Protein AF-A0A6N9DHF5-F1 (afdb_monomer_lite)

Foldseek 3Di:
DVVVVVVVVVCCVPPVVVVPDDDPDDDPDDDDDDDDDDFDDDCVVCVPSPDTCCVVCVVVSVVVVVVVVVVVVVVVVVVVVDDPVRNPDD

Secondary structure (DSSP, 8-state):
-HHHHHHHHHHHHH-GGG--S---PPPPP---PPPPPP----TTT-TT--S--TTTSHHHHHHHHHHHHHHHHHHHHHHTTS-TTTS---

Structure (mmCIF, N/CA/C/O backbone):
data_AF-A0A6N9DHF5-F1
#
_entry.id   AF-A0A6N9DHF5-F1
#
loop_
_atom_site.group_PDB
_atom_site.id
_atom_site.type_symbol
_atom_site.label_atom_id
_atom_site.label_alt_id
_atom_site.label_comp_id
_atom_site.label_asym_id
_atom_site.label_entity_id
_atom_site.label_seq_id
_atom_site.pdbx_PDB_ins_code
_atom_site.Cartn_x
_atom_site.Cartn_y
_atom_site.Cartn_z
_atom_site.occupancy
_atom_site.B_iso_or_equiv
_atom_site.auth_seq_id
_atom_site.auth_comp_id
_atom_site.auth_asym_id
_atom_site.auth_atom_id
_atom_site.pdbx_PDB_model_num
ATOM 1 N N . MET A 1 1 ? 1.495 11.494 -28.414 1.00 58.25 1 MET A N 1
ATOM 2 C CA . MET A 1 1 ? 2.426 11.118 -27.330 1.00 58.25 1 MET A CA 1
ATOM 3 C C . MET A 1 1 ? 1.855 9.923 -26.573 1.00 58.25 1 MET A C 1
ATOM 5 O O . MET A 1 1 ? 2.217 8.825 -26.949 1.00 58.25 1 MET A O 1
ATOM 9 N N . ALA A 1 2 ? 0.901 10.067 -25.637 1.00 64.81 2 ALA A N 1
ATOM 10 C CA . ALA A 1 2 ? 0.357 8.928 -24.867 1.00 64.81 2 ALA A CA 1
ATOM 11 C C . ALA A 1 2 ? -0.250 7.799 -25.733 1.00 64.81 2 ALA A C 1
ATOM 13 O O . ALA A 1 2 ? 0.098 6.636 -25.553 1.00 64.81 2 ALA A O 1
ATOM 14 N N . ASP A 1 3 ? -1.067 8.142 -26.732 1.00 73.62 3 ASP A N 1
ATOM 15 C CA . ASP A 1 3 ? -1.695 7.149 -27.622 1.00 73.62 3 ASP A CA 1
ATOM 16 C C . ASP A 1 3 ? -0.675 6.360 -28.462 1.00 73.62 3 ASP A C 1
ATOM 18 O O . ASP A 1 3 ? -0.899 5.204 -28.807 1.00 73.62 3 ASP A O 1
ATOM 22 N N . GLU A 1 4 ? 0.472 6.969 -28.767 1.00 78.44 4 GLU A N 1
ATOM 23 C CA . GLU A 1 4 ? 1.539 6.349 -29.555 1.00 78.44 4 GLU A CA 1
ATOM 24 C C . GLU A 1 4 ? 2.304 5.301 -28.732 1.00 78.44 4 GLU A C 1
ATOM 26 O O . GLU A 1 4 ? 2.591 4.220 -29.242 1.00 78.44 4 GLU A O 1
ATOM 31 N N . TYR A 1 5 ? 2.543 5.570 -27.439 1.00 78.38 5 TYR A N 1
ATOM 32 C CA . TYR A 1 5 ? 3.104 4.589 -26.500 1.00 78.38 5 TYR A CA 1
ATOM 33 C C . TYR A 1 5 ? 2.171 3.397 -26.304 1.00 78.38 5 TYR A C 1
ATOM 35 O O . TYR A 1 5 ? 2.631 2.262 -26.348 1.00 78.38 5 TYR A O 1
ATOM 43 N N . VAL A 1 6 ? 0.867 3.637 -26.127 1.00 83.00 6 VAL A N 1
ATOM 44 C CA . VAL A 1 6 ? -0.115 2.558 -25.930 1.00 83.00 6 VAL A CA 1
ATOM 45 C C . VAL A 1 6 ? -0.180 1.649 -27.156 1.00 83.00 6 VAL A C 1
ATOM 47 O O . VAL A 1 6 ? -0.133 0.427 -27.027 1.00 83.00 6 VAL A O 1
ATOM 50 N N . LEU A 1 7 ? -0.245 2.225 -28.360 1.00 86.50 7 LEU A N 1
ATOM 51 C CA . LEU A 1 7 ? -0.238 1.444 -29.599 1.00 86.50 7 LEU A CA 1
ATOM 52 C C . LEU A 1 7 ? 1.053 0.639 -29.763 1.00 86.50 7 LEU A C 1
ATOM 54 O O . LEU A 1 7 ? 1.014 -0.496 -30.240 1.00 86.50 7 LEU A O 1
ATOM 58 N N . MET A 1 8 ? 2.187 1.210 -29.363 1.00 83.38 8 MET A N 1
ATOM 59 C CA . MET A 1 8 ? 3.474 0.541 -29.483 1.00 83.38 8 MET A CA 1
ATOM 60 C C . MET A 1 8 ? 3.670 -0.559 -28.435 1.00 83.38 8 MET A C 1
ATOM 62 O O . MET A 1 8 ? 4.201 -1.612 -28.773 1.00 83.38 8 MET A O 1
ATOM 66 N N . ASP A 1 9 ? 3.168 -0.380 -27.210 1.00 84.06 9 ASP A N 1
ATOM 67 C CA . ASP A 1 9 ? 3.124 -1.428 -26.179 1.00 84.06 9 ASP A CA 1
ATOM 68 C C . ASP A 1 9 ? 2.291 -2.634 -26.644 1.00 84.06 9 ASP A C 1
ATOM 70 O O . ASP A 1 9 ? 2.730 -3.784 -26.563 1.00 84.06 9 ASP A O 1
ATOM 74 N N . ILE A 1 10 ? 1.128 -2.370 -27.250 1.00 90.88 10 ILE A N 1
ATOM 75 C CA . ILE A 1 10 ? 0.298 -3.406 -27.880 1.00 90.88 10 ILE A CA 1
ATOM 76 C C . ILE A 1 10 ? 1.092 -4.136 -28.976 1.00 90.88 10 ILE A C 1
ATOM 78 O O . ILE A 1 10 ? 1.082 -5.368 -29.017 1.00 90.88 10 ILE A O 1
ATOM 82 N N . LEU A 1 11 ? 1.802 -3.406 -29.843 1.00 91.00 11 LEU A N 1
ATOM 83 C CA . LEU A 1 11 ? 2.581 -4.003 -30.930 1.00 91.00 11 LEU A CA 1
ATOM 84 C C . LEU A 1 11 ? 3.739 -4.866 -30.404 1.00 91.00 11 LEU A C 1
ATOM 86 O O . LEU A 1 11 ? 3.903 -5.994 -30.859 1.00 91.00 11 LEU A O 1
ATOM 90 N N . TYR A 1 12 ? 4.486 -4.390 -29.405 1.00 87.44 12 TYR A N 1
ATOM 91 C CA . TYR A 1 12 ? 5.537 -5.169 -28.740 1.00 87.44 12 TYR A CA 1
ATOM 92 C C . TYR A 1 12 ? 4.997 -6.454 -28.107 1.00 87.44 12 TYR A C 1
ATOM 94 O O . TYR A 1 12 ? 5.639 -7.501 -28.184 1.00 87.44 12 TYR A O 1
ATOM 102 N N . LYS A 1 13 ? 3.821 -6.380 -27.478 1.00 91.12 13 LYS A N 1
ATOM 103 C CA . LYS A 1 13 ? 3.226 -7.505 -26.755 1.00 91.12 13 LYS A CA 1
ATOM 104 C C . LYS A 1 13 ? 2.669 -8.589 -27.675 1.00 91.12 13 LYS A C 1
ATOM 106 O O . LYS A 1 13 ? 2.761 -9.767 -27.334 1.00 91.12 13 LYS A O 1
ATOM 111 N N . TYR A 1 14 ? 2.062 -8.204 -28.798 1.00 95.75 14 TYR A N 1
ATOM 112 C CA . TYR A 1 14 ? 1.311 -9.136 -29.646 1.00 95.75 14 TYR A CA 1
ATOM 113 C C . TYR A 1 14 ? 1.953 -9.418 -31.011 1.00 95.75 14 TYR A C 1
ATOM 115 O O . TYR A 1 14 ? 1.640 -10.450 -31.598 1.00 95.75 14 TYR A O 1
ATOM 123 N N . GLU A 1 15 ? 2.846 -8.556 -31.507 1.00 93.31 15 GLU A N 1
ATOM 124 C CA . GLU A 1 15 ? 3.523 -8.702 -32.809 1.00 93.31 15 GLU A CA 1
ATOM 125 C C . GLU A 1 15 ? 5.007 -8.259 -32.735 1.00 93.31 15 GLU A C 1
ATOM 127 O O . GLU A 1 15 ? 5.444 -7.379 -33.489 1.00 93.31 15 GLU A O 1
ATOM 132 N N . PRO A 1 16 ? 5.812 -8.832 -31.816 1.00 89.81 16 PRO A N 1
ATOM 133 C CA . PRO A 1 16 ? 7.175 -8.369 -31.537 1.00 89.81 16 PRO A CA 1
ATOM 134 C C . PRO A 1 16 ? 8.101 -8.414 -32.761 1.00 89.81 16 PRO A C 1
ATOM 136 O O . PRO A 1 16 ? 9.000 -7.584 -32.895 1.00 89.81 16 PRO A O 1
ATOM 139 N N . GLU A 1 17 ? 7.874 -9.335 -33.698 1.00 90.94 17 GLU A N 1
ATOM 140 C CA . GLU A 1 17 ? 8.629 -9.444 -34.950 1.00 90.94 17 GLU A CA 1
ATOM 141 C C . GLU A 1 17 ? 8.495 -8.212 -35.857 1.00 90.94 17 GLU A C 1
ATOM 143 O O . GLU A 1 17 ? 9.359 -7.973 -36.706 1.00 90.94 17 GLU A O 1
ATOM 148 N N . LYS A 1 18 ? 7.440 -7.407 -35.674 1.00 88.69 18 LYS A N 1
ATOM 149 C CA . LYS A 1 18 ? 7.234 -6.153 -36.411 1.00 88.69 18 LYS A CA 1
ATOM 150 C C . LYS A 1 18 ? 7.994 -4.977 -35.804 1.00 88.69 18 LYS A C 1
ATOM 152 O O . LYS A 1 18 ? 8.025 -3.907 -36.416 1.00 88.69 18 LYS A O 1
ATOM 157 N N . VAL A 1 19 ? 8.650 -5.172 -34.658 1.00 85.44 19 VAL A N 1
ATOM 158 C CA . VAL A 1 19 ? 9.444 -4.148 -33.972 1.00 85.44 19 VAL A CA 1
ATOM 159 C C . VAL A 1 19 ? 10.923 -4.561 -33.930 1.00 85.44 19 VAL A C 1
ATOM 161 O O . VAL A 1 19 ? 11.450 -4.954 -32.893 1.00 85.44 19 VAL A O 1
ATOM 164 N N . PRO A 1 20 ? 11.644 -4.473 -35.065 1.00 82.38 20 PRO A N 1
ATOM 165 C CA . PRO A 1 20 ? 13.004 -5.002 -35.199 1.00 82.38 20 PRO A CA 1
ATOM 166 C C . PRO A 1 20 ? 14.082 -4.140 -34.525 1.00 82.38 20 PRO A C 1
ATOM 168 O O . PRO A 1 20 ? 15.262 -4.484 -34.587 1.00 82.38 20 PRO A O 1
ATOM 171 N N . ARG A 1 21 ? 13.713 -2.997 -33.932 1.00 81.69 21 ARG A N 1
ATOM 172 C CA . ARG A 1 21 ? 14.642 -2.118 -33.216 1.00 81.69 21 ARG A CA 1
ATOM 173 C C . ARG A 1 21 ? 14.094 -1.754 -31.846 1.00 81.69 21 ARG A C 1
ATOM 175 O O . ARG A 1 21 ? 12.886 -1.624 -31.667 1.00 81.69 21 ARG A O 1
ATOM 182 N N . ILE A 1 22 ? 15.009 -1.509 -30.919 1.00 79.56 22 ILE A N 1
ATOM 183 C CA . ILE A 1 22 ? 14.697 -0.849 -29.655 1.00 79.56 22 ILE A CA 1
ATOM 184 C C . ILE A 1 22 ? 14.430 0.626 -29.964 1.00 79.56 22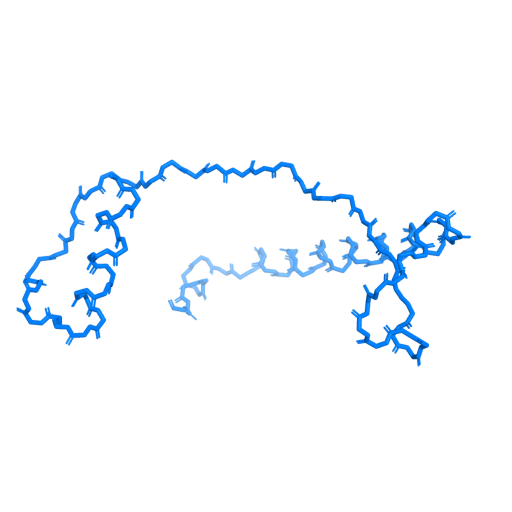 ILE A C 1
ATOM 186 O O . ILE A 1 22 ? 15.176 1.242 -30.728 1.00 79.56 22 ILE A O 1
ATOM 190 N N . PHE A 1 23 ? 13.339 1.161 -29.428 1.00 75.62 23 PHE A N 1
ATOM 191 C CA . PHE A 1 23 ? 12.982 2.564 -29.602 1.00 75.62 23 PHE A CA 1
ATOM 192 C C . PHE A 1 23 ? 13.949 3.491 -28.857 1.00 75.62 23 PHE A C 1
ATOM 194 O O . PHE A 1 23 ? 14.371 3.195 -27.744 1.00 75.62 23 PHE A O 1
ATOM 201 N N . ASP A 1 24 ? 14.264 4.627 -29.478 1.00 81.06 24 ASP A N 1
ATOM 202 C CA . ASP A 1 24 ? 15.131 5.692 -28.961 1.00 81.06 24 ASP A CA 1
ATOM 203 C C . ASP A 1 24 ? 14.338 6.960 -28.603 1.00 81.06 24 ASP A C 1
ATOM 205 O O . ASP A 1 24 ? 14.866 8.073 -28.616 1.00 81.06 24 ASP A O 1
ATOM 209 N N . TRP A 1 25 ? 13.046 6.804 -28.303 1.00 80.19 25 TRP A N 1
ATOM 210 C CA . TRP A 1 25 ? 12.212 7.917 -27.868 1.00 80.19 25 TRP A CA 1
ATOM 211 C C . TRP A 1 25 ? 12.719 8.518 -26.561 1.00 80.19 25 TRP A C 1
ATOM 213 O O . TRP A 1 25 ? 13.229 7.789 -25.707 1.00 80.19 25 TRP A O 1
ATOM 223 N N . PRO A 1 26 ? 12.551 9.841 -26.379 1.00 83.06 26 PRO A N 1
ATOM 224 C CA . PRO A 1 26 ? 12.788 10.439 -25.079 1.00 83.06 26 PRO A CA 1
ATOM 225 C C . PRO A 1 26 ? 11.904 9.739 -24.048 1.00 83.06 26 PRO A C 1
ATOM 227 O O . PRO A 1 26 ? 10.753 9.397 -24.334 1.00 83.06 26 PRO A O 1
ATOM 230 N N . GLU A 1 27 ? 12.442 9.519 -22.851 1.00 80.88 27 GLU A N 1
ATOM 231 C CA . GLU A 1 27 ? 11.619 9.044 -21.747 1.00 80.88 27 GLU A CA 1
ATOM 232 C C . GLU A 1 27 ? 10.457 10.024 -21.533 1.00 80.88 27 GLU A C 1
ATOM 234 O O . GLU A 1 27 ? 10.656 11.244 -21.608 1.00 80.88 27 GLU A O 1
ATOM 239 N N . PRO A 1 28 ? 9.234 9.517 -21.310 1.00 79.56 28 PRO A N 1
ATOM 240 C CA . PRO A 1 28 ? 8.114 10.386 -21.009 1.00 79.56 28 PRO A CA 1
ATOM 241 C C . PRO A 1 28 ? 8.405 11.172 -19.729 1.00 79.56 28 PRO A C 1
ATOM 243 O O . PRO A 1 28 ? 9.057 10.680 -18.806 1.00 79.56 28 PRO A O 1
ATOM 246 N N . GLU A 1 29 ? 7.893 12.398 -19.661 1.00 83.88 29 GLU A N 1
ATOM 247 C CA . GLU A 1 29 ? 8.007 13.198 -18.450 1.00 83.88 29 GLU A CA 1
ATOM 248 C C . GLU A 1 29 ? 7.289 12.486 -17.300 1.00 83.88 29 GLU A C 1
ATOM 250 O O . GLU A 1 29 ? 6.084 12.223 -17.351 1.00 83.88 29 GLU A O 1
ATOM 255 N N . ARG A 1 30 ? 8.048 12.151 -16.256 1.00 84.62 30 ARG A N 1
ATOM 256 C CA . ARG A 1 30 ? 7.496 11.556 -15.047 1.00 84.62 30 ARG A CA 1
ATOM 257 C C . ARG A 1 30 ? 6.844 12.653 -14.211 1.00 84.62 30 ARG A C 1
ATOM 259 O O . ARG A 1 30 ? 7.533 13.390 -13.512 1.00 84.62 30 ARG A O 1
ATOM 266 N N . VAL A 1 31 ? 5.520 12.713 -14.246 1.00 86.69 31 VAL A N 1
ATOM 267 C CA . VAL A 1 31 ? 4.728 13.534 -13.325 1.00 86.69 31 VAL A CA 1
ATOM 268 C C . VAL A 1 31 ? 4.464 12.710 -12.065 1.00 86.69 31 VAL A C 1
ATOM 270 O O . VAL A 1 31 ? 3.926 11.607 -12.147 1.00 86.69 31 VAL A O 1
ATOM 273 N N . ILE A 1 32 ? 4.906 13.208 -10.911 1.00 88.12 32 ILE A N 1
ATOM 274 C CA . ILE A 1 32 ? 4.627 12.607 -9.602 1.00 88.12 32 ILE A CA 1
ATOM 275 C C . ILE A 1 32 ? 3.785 13.620 -8.840 1.00 88.12 32 ILE A C 1
ATOM 277 O O . ILE A 1 32 ? 4.301 14.664 -8.446 1.00 88.12 32 ILE A O 1
ATOM 281 N N . ASP A 1 33 ? 2.502 13.321 -8.674 1.00 90.56 33 ASP A N 1
ATOM 282 C CA . ASP A 1 33 ? 1.610 14.144 -7.864 1.00 90.56 33 ASP A CA 1
ATOM 283 C C . ASP A 1 33 ? 1.908 13.966 -6.367 1.00 90.56 33 ASP A C 1
ATOM 285 O O . ASP A 1 33 ? 2.531 12.983 -5.947 1.00 90.56 33 ASP A O 1
ATOM 289 N N . ASP A 1 34 ? 1.446 14.919 -5.555 1.00 91.00 34 ASP A N 1
ATOM 290 C CA . ASP A 1 34 ? 1.499 14.793 -4.100 1.00 91.00 34 ASP A CA 1
ATOM 291 C C . ASP A 1 34 ? 0.730 13.541 -3.644 1.00 91.00 34 ASP A C 1
ATOM 293 O O . ASP A 1 34 ? -0.316 13.207 -4.217 1.00 91.00 34 ASP A O 1
ATOM 297 N N . PRO A 1 35 ? 1.208 12.841 -2.598 1.00 87.31 35 PRO A N 1
ATOM 298 C CA . PRO A 1 35 ? 0.507 11.676 -2.086 1.00 87.31 35 PRO A CA 1
ATOM 299 C C . PRO A 1 35 ? -0.900 12.063 -1.602 1.00 87.31 35 PRO A C 1
ATOM 301 O O . PRO A 1 35 ? -1.089 13.147 -1.034 1.00 87.31 35 PRO A O 1
ATOM 304 N N . PRO A 1 36 ? -1.899 11.182 -1.788 1.00 89.88 36 PRO A N 1
ATOM 305 C CA . PRO A 1 36 ? -3.230 11.415 -1.254 1.00 89.88 36 PRO A CA 1
ATOM 306 C C . PRO A 1 36 ? -3.194 11.476 0.276 1.00 89.88 36 PRO A C 1
ATOM 308 O O . PRO A 1 36 ? -2.247 11.031 0.932 1.00 89.88 36 PRO A O 1
ATOM 311 N N . ARG A 1 37 ? -4.256 12.035 0.863 1.00 91.81 37 ARG A N 1
ATOM 312 C CA . ARG A 1 37 ? -4.406 12.012 2.319 1.00 91.81 37 ARG A CA 1
ATOM 313 C C . ARG A 1 37 ? -4.579 10.566 2.804 1.00 91.81 37 ARG A C 1
ATOM 315 O O . ARG A 1 37 ? -5.203 9.784 2.095 1.00 91.81 37 ARG A O 1
ATOM 322 N N . PRO A 1 38 ? -4.074 10.227 4.000 1.00 94.25 38 PRO A N 1
ATOM 323 C CA . PRO A 1 38 ? -4.319 8.922 4.599 1.00 94.25 38 PRO A CA 1
ATOM 324 C C . PRO A 1 38 ? -5.806 8.687 4.883 1.00 94.25 38 PRO A C 1
ATOM 326 O O . PRO A 1 38 ? -6.510 9.613 5.289 1.00 94.25 38 PRO A O 1
ATOM 329 N N . GLU A 1 39 ? -6.226 7.434 4.747 1.00 96.81 39 GLU A N 1
ATOM 330 C CA . GLU A 1 39 ? -7.571 6.930 5.045 1.00 96.81 39 GLU A CA 1
ATOM 331 C C . GLU A 1 39 ? -7.463 5.801 6.085 1.00 96.81 39 GLU A C 1
ATOM 333 O O . GLU A 1 39 ? -6.401 5.182 6.245 1.00 96.81 39 GLU A O 1
ATOM 338 N N . LEU A 1 40 ? -8.532 5.544 6.841 1.00 97.94 40 LEU A N 1
ATOM 339 C CA . LEU A 1 40 ? -8.557 4.505 7.872 1.00 97.94 40 LEU A CA 1
ATOM 340 C C . LEU A 1 40 ? -9.821 3.654 7.768 1.00 97.94 40 LEU A C 1
ATOM 342 O O . LEU A 1 40 ? -10.908 4.122 8.082 1.00 97.94 40 LEU A O 1
ATOM 346 N N . TYR A 1 41 ? -9.653 2.368 7.473 1.00 98.00 41 TYR A N 1
ATOM 347 C CA . TYR A 1 41 ? -10.757 1.413 7.365 1.00 98.00 41 TYR A CA 1
ATOM 348 C C . TYR A 1 41 ? -10.679 0.320 8.428 1.00 98.00 41 TYR A C 1
ATOM 350 O O . TYR A 1 41 ? -9.603 -0.060 8.903 1.00 98.00 41 TYR A O 1
ATOM 358 N N . ASN A 1 42 ? -11.840 -0.219 8.795 1.00 97.81 42 ASN A N 1
ATOM 359 C CA . ASN A 1 42 ? -11.938 -1.418 9.618 1.00 97.81 42 ASN A CA 1
ATOM 360 C C . ASN A 1 42 ? -12.409 -2.589 8.756 1.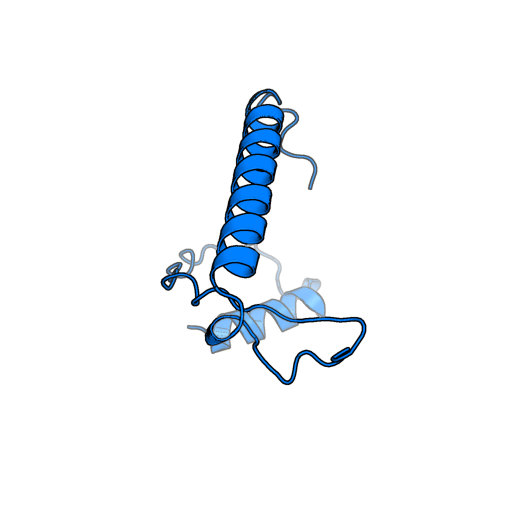00 97.81 42 ASN A C 1
ATOM 362 O O . ASN A 1 42 ? -13.602 -2.826 8.639 1.00 97.81 42 ASN A O 1
ATOM 366 N N . ILE A 1 43 ? -11.467 -3.359 8.217 1.00 97.81 43 ILE A N 1
ATOM 367 C CA . ILE A 1 43 ? -11.735 -4.443 7.255 1.00 97.81 43 ILE A CA 1
ATOM 368 C C . ILE A 1 43 ? -12.685 -5.529 7.791 1.00 97.81 43 ILE A C 1
ATOM 370 O O . ILE A 1 43 ? -13.354 -6.203 7.014 1.00 97.81 43 ILE A O 1
ATOM 374 N N . ALA A 1 44 ? -12.759 -5.722 9.113 1.00 98.06 44 ALA A N 1
ATOM 375 C CA . ALA A 1 44 ? -13.677 -6.699 9.697 1.00 98.06 44 ALA A CA 1
ATOM 376 C C . ALA A 1 44 ? -15.149 -6.271 9.568 1.00 98.06 44 ALA A C 1
ATOM 378 O O . ALA A 1 44 ? -16.013 -7.127 9.378 1.00 98.06 44 ALA A O 1
ATOM 379 N N . ASP A 1 45 ? -15.408 -4.964 9.655 1.00 98.00 45 ASP A N 1
ATOM 380 C CA . ASP A 1 45 ? -16.752 -4.378 9.614 1.00 98.00 45 ASP A CA 1
ATOM 381 C C . ASP A 1 45 ? -17.073 -3.740 8.246 1.00 98.00 45 ASP A C 1
ATOM 383 O O . ASP A 1 45 ? -18.241 -3.646 7.875 1.00 98.00 45 ASP A O 1
ATOM 387 N N . ASP A 1 46 ? -16.046 -3.356 7.481 1.00 98.12 46 ASP A N 1
ATOM 388 C CA . ASP A 1 46 ? -16.114 -2.727 6.159 1.00 98.12 46 ASP A CA 1
ATOM 389 C C . ASP A 1 46 ? -15.111 -3.375 5.174 1.00 98.12 46 ASP A C 1
ATOM 391 O O . ASP A 1 46 ? -14.041 -2.827 4.902 1.00 98.12 46 ASP A O 1
ATOM 395 N N . PRO A 1 47 ? -15.416 -4.576 4.641 1.00 97.69 47 PRO A N 1
ATOM 396 C CA . PRO A 1 47 ? -14.505 -5.309 3.757 1.00 97.69 47 PRO A CA 1
ATOM 397 C C . PRO A 1 47 ? -14.313 -4.683 2.371 1.00 97.69 47 PRO A C 1
ATOM 399 O O . PRO A 1 47 ? -13.431 -5.119 1.633 1.00 97.69 47 PRO A O 1
ATOM 402 N N . LEU A 1 48 ? -15.186 -3.748 1.986 1.00 98.19 48 LEU A N 1
ATOM 403 C CA . LEU A 1 48 ? -15.152 -3.058 0.695 1.00 98.19 48 LEU A CA 1
ATOM 404 C C . LEU A 1 48 ? -14.581 -1.638 0.802 1.00 98.19 48 LEU A C 1
ATOM 406 O O . LEU A 1 48 ? -14.528 -0.955 -0.216 1.00 98.19 48 LEU A O 1
ATOM 410 N N . GLU A 1 49 ? -14.145 -1.223 1.999 1.00 97.69 49 GLU A N 1
ATOM 411 C CA . GLU A 1 49 ? -13.491 0.070 2.245 1.00 97.69 49 GLU A CA 1
ATOM 412 C C . GLU A 1 49 ? -14.365 1.262 1.807 1.00 97.69 49 GLU A C 1
ATOM 414 O O . GLU A 1 49 ? -13.898 2.248 1.238 1.00 97.69 49 GLU A O 1
ATOM 419 N N . GLU A 1 50 ? -15.674 1.171 2.052 1.00 98.00 50 GLU A N 1
ATOM 420 C CA . GLU A 1 50 ? -16.636 2.200 1.649 1.00 98.00 50 GLU A CA 1
ATOM 421 C C . GLU A 1 50 ? -16.702 3.377 2.641 1.00 98.00 50 GLU A C 1
ATOM 423 O O . GLU A 1 50 ? -17.182 4.457 2.281 1.00 98.00 50 GLU A O 1
ATOM 428 N N . HIS A 1 51 ? -16.229 3.199 3.881 1.00 97.94 51 HIS A N 1
ATOM 429 C CA . HIS A 1 51 ? -16.393 4.162 4.975 1.00 97.94 51 HIS A CA 1
ATOM 430 C C . HIS A 1 51 ? -15.056 4.532 5.634 1.00 97.94 51 HIS A C 1
ATOM 432 O O . HIS A 1 51 ? -14.562 3.834 6.520 1.00 97.94 51 HIS A O 1
ATOM 438 N N . ASP A 1 52 ? -14.495 5.681 5.247 1.00 97.44 52 ASP A N 1
ATOM 439 C CA . ASP A 1 52 ? -13.273 6.214 5.861 1.00 97.44 52 ASP A CA 1
ATOM 440 C C . ASP A 1 52 ? -13.526 6.727 7.293 1.00 97.44 52 ASP A C 1
ATOM 442 O O . ASP A 1 52 ? -14.299 7.660 7.526 1.00 97.44 52 ASP A O 1
ATOM 446 N N . LEU A 1 53 ? -12.818 6.137 8.259 1.00 97.62 53 LEU A N 1
ATOM 447 C CA . LEU A 1 53 ? -12.873 6.449 9.689 1.00 97.62 53 LEU A CA 1
ATOM 448 C C . LEU A 1 53 ? -11.754 7.396 10.143 1.00 97.62 53 LEU A C 1
ATOM 450 O O . LEU A 1 53 ? -11.610 7.634 11.349 1.00 97.62 53 LEU A O 1
ATOM 454 N N . TRP A 1 54 ? -10.937 7.940 9.233 1.00 96.81 54 TRP A N 1
ATOM 455 C CA . TRP A 1 54 ? -9.787 8.781 9.584 1.00 96.81 54 TRP A CA 1
ATOM 456 C C . TRP A 1 54 ? -10.172 9.946 10.502 1.00 96.81 54 TRP A C 1
ATOM 458 O O . TRP A 1 54 ? -9.523 10.202 11.521 1.00 96.81 54 TRP A O 1
ATOM 468 N N . HIS A 1 55 ? -11.271 10.628 10.177 1.00 96.00 55 HIS A N 1
ATOM 469 C CA . HIS A 1 55 ? -11.767 11.767 10.948 1.00 96.00 55 HIS A CA 1
ATOM 470 C C . HIS A 1 55 ? -12.375 11.375 12.303 1.00 96.00 55 HIS A C 1
ATOM 472 O O . HIS A 1 55 ? -12.336 12.173 13.241 1.00 96.00 55 HIS A O 1
ATOM 478 N N . GLU A 1 56 ? -12.902 10.157 12.425 1.00 97.81 56 GLU A N 1
ATOM 479 C CA . GLU A 1 56 ? -13.502 9.636 13.659 1.00 97.81 56 GLU A CA 1
ATOM 480 C C . GLU A 1 56 ? -12.446 9.080 14.624 1.00 97.81 56 GLU A C 1
ATOM 482 O O . GLU A 1 56 ? -12.607 9.138 15.850 1.00 97.81 56 GLU A O 1
ATOM 487 N N . HIS A 1 57 ? -11.333 8.570 14.090 1.00 97.38 57 HIS A N 1
ATOM 488 C CA . HIS A 1 57 ? -10.265 7.931 14.859 1.00 97.38 57 HIS A CA 1
ATOM 489 C C . HIS A 1 57 ? -8.853 8.444 14.502 1.00 97.38 57 HIS A C 1
ATOM 491 O O . HIS A 1 57 ? -7.944 7.638 14.257 1.00 97.38 57 HIS A O 1
ATOM 497 N N . PRO A 1 58 ? -8.596 9.766 14.554 1.00 96.31 58 PRO A N 1
ATOM 498 C CA . PRO A 1 58 ? -7.361 10.354 14.032 1.00 96.31 58 PRO A CA 1
ATOM 499 C C . PRO A 1 58 ? -6.107 9.916 14.798 1.00 96.31 58 PRO A C 1
ATOM 501 O O . PRO A 1 58 ? -5.037 9.783 14.211 1.00 96.31 58 PRO A O 1
ATOM 504 N N . GLN A 1 59 ? -6.207 9.634 16.102 1.00 97.81 59 GLN A N 1
ATOM 505 C CA . GLN A 1 59 ? -5.063 9.151 16.885 1.00 97.81 59 GLN A CA 1
ATOM 506 C C . GLN A 1 59 ? -4.672 7.722 16.495 1.00 97.81 59 GLN A C 1
ATOM 508 O O . GLN A 1 59 ? -3.489 7.383 16.493 1.00 97.81 59 GLN A O 1
ATOM 513 N N . ARG A 1 60 ? -5.659 6.880 16.157 1.00 97.50 60 ARG A N 1
ATOM 514 C CA . ARG A 1 60 ? -5.409 5.510 15.699 1.00 97.50 60 ARG A CA 1
ATOM 515 C C . ARG A 1 60 ? -4.795 5.525 14.303 1.00 97.50 60 ARG A C 1
ATOM 517 O O . ARG A 1 60 ? -3.802 4.834 14.098 1.00 97.50 60 ARG A O 1
ATOM 524 N N . GLY A 1 61 ? -5.333 6.356 13.408 1.00 96.94 61 GLY A N 1
ATOM 525 C CA . GLY A 1 61 ? -4.776 6.583 12.075 1.00 96.94 61 GLY A CA 1
ATOM 526 C C . GLY A 1 61 ? -3.328 7.070 12.133 1.00 96.94 61 GLY A C 1
ATOM 527 O O . GLY A 1 61 ? -2.448 6.439 11.559 1.00 96.94 61 GLY A O 1
ATOM 528 N N . ALA A 1 62 ? -3.048 8.112 12.922 1.00 96.50 62 ALA A N 1
ATOM 529 C CA . ALA A 1 62 ? -1.694 8.647 13.082 1.00 96.50 62 ALA A CA 1
ATOM 530 C C . ALA A 1 62 ?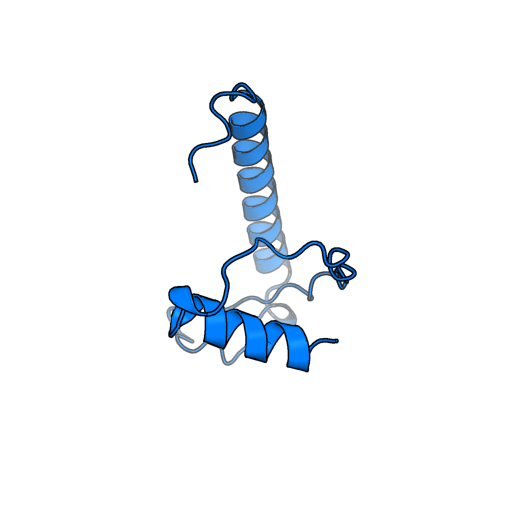 -0.703 7.619 13.653 1.00 96.50 62 ALA A C 1
ATOM 532 O O . ALA A 1 62 ? 0.441 7.553 13.208 1.00 96.50 62 ALA A O 1
ATOM 533 N N . LYS A 1 63 ? -1.132 6.789 14.615 1.00 98.12 63 LYS A N 1
ATOM 534 C CA . LYS A 1 63 ? -0.284 5.714 15.144 1.00 98.12 63 LYS A CA 1
ATOM 535 C C . LYS A 1 63 ? 0.066 4.696 14.055 1.00 98.12 63 LYS A C 1
ATOM 537 O O . LYS A 1 63 ? 1.233 4.350 13.920 1.00 98.12 63 LYS A O 1
ATOM 542 N N . LEU A 1 64 ? -0.931 4.212 13.311 1.00 97.75 64 LEU A N 1
ATOM 543 C CA . LEU A 1 64 ? -0.718 3.214 12.258 1.00 97.75 64 LEU A CA 1
ATOM 544 C C . LEU A 1 64 ? 0.148 3.763 11.121 1.00 97.75 64 LEU A C 1
ATOM 546 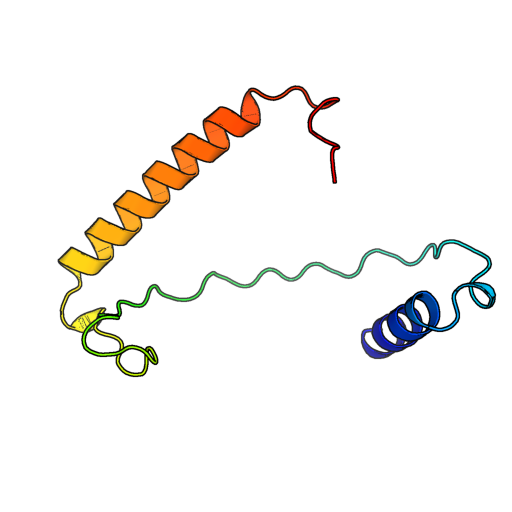O O . LEU A 1 64 ? 1.015 3.049 10.629 1.00 97.75 64 LEU A O 1
ATOM 550 N N . LEU A 1 65 ? -0.039 5.034 10.757 1.00 96.44 65 LEU A N 1
ATOM 551 C CA . LEU A 1 65 ? 0.800 5.711 9.772 1.00 96.44 65 LEU A CA 1
ATOM 552 C C . LEU A 1 65 ? 2.263 5.770 10.228 1.00 96.44 65 LEU A C 1
ATOM 554 O O . LEU A 1 65 ?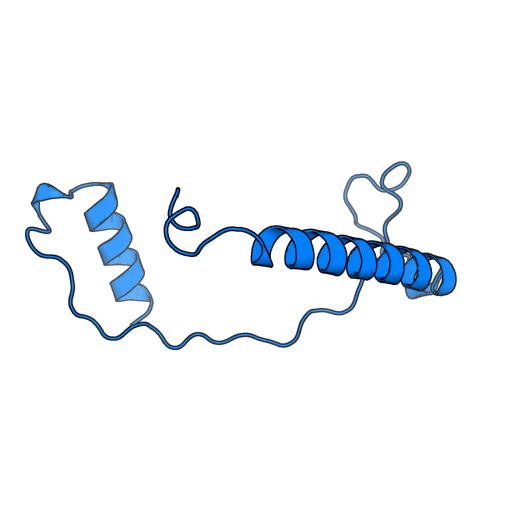 3.151 5.382 9.481 1.00 96.44 65 LEU A O 1
ATOM 558 N N . ASN A 1 66 ? 2.513 6.164 11.479 1.00 97.88 66 ASN A N 1
ATOM 559 C CA . ASN A 1 66 ? 3.865 6.167 12.032 1.00 97.88 66 ASN A CA 1
ATOM 560 C C . ASN A 1 66 ? 4.469 4.751 12.091 1.00 97.88 66 ASN A C 1
ATOM 562 O O . ASN A 1 66 ? 5.654 4.573 11.828 1.00 97.88 66 ASN A O 1
ATOM 566 N N . ASP A 1 67 ? 3.683 3.728 12.435 1.00 98.19 67 ASP A N 1
ATOM 567 C CA . ASP A 1 67 ? 4.165 2.340 12.429 1.00 98.19 67 ASP A CA 1
ATOM 568 C C . ASP A 1 67 ? 4.582 1.904 11.004 1.00 98.19 67 ASP A C 1
ATOM 570 O O . ASP A 1 67 ? 5.628 1.274 10.838 1.00 98.19 67 ASP A O 1
ATOM 574 N N . LEU A 1 68 ? 3.812 2.296 9.979 1.00 96.69 68 LEU A N 1
ATOM 575 C CA . LEU A 1 68 ? 4.127 2.055 8.566 1.00 96.69 68 LEU A CA 1
ATOM 576 C C . LEU A 1 68 ? 5.410 2.776 8.126 1.00 96.69 68 LEU A C 1
ATOM 578 O O . LEU A 1 68 ? 6.269 2.156 7.501 1.00 96.69 68 LEU A O 1
ATOM 582 N N . GLU A 1 69 ? 5.557 4.057 8.462 1.00 96.19 69 GLU A N 1
ATOM 583 C CA . GLU A 1 69 ? 6.743 4.855 8.117 1.00 96.19 69 GLU A CA 1
ATOM 584 C C . GLU A 1 69 ? 8.016 4.275 8.746 1.00 96.19 69 GLU A C 1
ATOM 586 O O . GLU A 1 69 ? 9.026 4.106 8.064 1.00 96.19 69 GLU A O 1
ATOM 591 N N . ASN A 1 70 ? 7.956 3.879 10.021 1.00 98.25 70 ASN A N 1
ATOM 592 C CA . ASN A 1 70 ? 9.099 3.271 10.704 1.00 98.25 70 ASN A CA 1
ATOM 593 C C . ASN A 1 70 ? 9.510 1.933 10.076 1.00 98.25 70 ASN A C 1
ATOM 595 O O . ASN A 1 70 ? 10.703 1.670 9.916 1.00 98.25 70 ASN A O 1
ATOM 599 N N . TRP A 1 71 ? 8.536 1.094 9.710 1.00 98.12 71 TRP A N 1
ATOM 600 C CA . TRP A 1 71 ? 8.812 -0.159 9.007 1.00 98.12 71 TRP A CA 1
ATOM 601 C C . TRP A 1 71 ? 9.433 0.093 7.627 1.00 98.12 71 TRP A C 1
ATOM 603 O O . TRP A 1 71 ? 10.393 -0.577 7.247 1.00 98.12 71 TRP A O 1
ATOM 613 N N . PHE A 1 72 ? 8.932 1.084 6.886 1.00 96.94 72 PHE A N 1
ATOM 614 C CA . PHE A 1 72 ? 9.491 1.443 5.585 1.00 96.94 72 PHE A CA 1
ATOM 615 C C . PHE A 1 72 ? 10.952 1.902 5.704 1.00 96.94 72 PHE A C 1
ATOM 617 O O . PHE A 1 72 ? 11.812 1.425 4.962 1.00 96.94 72 PHE A O 1
ATOM 624 N N . ASP A 1 73 ? 11.261 2.753 6.683 1.00 97.56 73 ASP A N 1
ATOM 625 C CA . ASP A 1 73 ? 12.627 3.210 6.961 1.00 97.56 73 ASP A CA 1
ATOM 626 C C . ASP A 1 73 ? 13.579 2.068 7.355 1.00 97.56 73 ASP A C 1
ATOM 628 O O . ASP A 1 73 ? 14.782 2.125 7.073 1.00 97.56 73 ASP A O 1
ATOM 632 N N . GLU A 1 74 ? 13.071 1.037 8.030 1.00 97.88 74 GLU A N 1
ATOM 633 C CA . GLU A 1 74 ? 13.822 -0.182 8.333 1.00 97.88 74 GLU A CA 1
ATOM 634 C C . GLU A 1 74 ? 14.140 -0.962 7.051 1.00 97.88 74 GLU A C 1
ATOM 636 O O . GLU A 1 74 ? 15.314 -1.219 6.771 1.00 97.88 74 GLU A O 1
ATOM 641 N N . VAL A 1 75 ? 13.129 -1.244 6.225 1.00 96.88 75 VAL A N 1
ATOM 642 C CA . VAL A 1 75 ? 13.293 -1.958 4.947 1.00 96.88 75 VAL A CA 1
ATOM 643 C C . VAL A 1 75 ? 14.249 -1.220 4.010 1.00 96.88 75 VAL A C 1
ATOM 645 O O . VAL A 1 75 ? 15.132 -1.831 3.408 1.00 96.88 75 VAL A O 1
ATOM 648 N N . GLU A 1 76 ? 14.121 0.099 3.888 1.00 96.25 76 GLU A N 1
ATOM 649 C CA . GLU A 1 76 ? 15.004 0.897 3.034 1.00 96.25 76 GLU A CA 1
ATOM 650 C C . GLU A 1 76 ? 16.445 0.909 3.545 1.00 96.25 76 GLU A C 1
ATOM 652 O O . GLU A 1 76 ? 17.398 0.912 2.759 1.00 96.25 76 GLU A O 1
ATOM 657 N N . ARG A 1 77 ? 16.636 0.871 4.864 1.00 96.12 77 ARG A N 1
ATOM 658 C CA . ARG A 1 77 ? 17.968 0.746 5.455 1.00 96.12 77 ARG A CA 1
ATOM 659 C C . ARG A 1 77 ? 18.591 -0.600 5.131 1.00 96.12 77 ARG A C 1
ATOM 661 O O . ARG A 1 77 ? 19.758 -0.616 4.748 1.00 96.12 77 ARG A O 1
ATOM 668 N N . GLU A 1 78 ? 17.834 -1.689 5.238 1.00 94.62 78 GLU A N 1
ATOM 669 C CA . GLU A 1 78 ? 18.292 -3.017 4.821 1.00 94.62 78 GLU A CA 1
ATOM 670 C C . GLU A 1 78 ? 18.635 -3.039 3.327 1.00 94.62 78 GLU A C 1
ATOM 672 O O . GLU A 1 78 ? 19.736 -3.450 2.958 1.00 94.62 78 GLU A O 1
ATOM 677 N N . ARG A 1 79 ? 17.761 -2.507 2.461 1.00 91.12 79 ARG A N 1
ATOM 678 C CA . ARG A 1 79 ? 17.993 -2.444 1.005 1.00 91.12 79 ARG A CA 1
ATOM 679 C C . ARG A 1 79 ? 19.272 -1.703 0.637 1.00 91.12 79 ARG A C 1
ATOM 681 O O . ARG A 1 79 ? 19.972 -2.129 -0.276 1.00 91.12 79 ARG A O 1
ATOM 688 N N . ARG A 1 80 ? 19.604 -0.623 1.347 1.00 92.31 80 ARG A N 1
ATOM 689 C CA . ARG A 1 80 ? 20.847 0.141 1.128 1.00 92.31 80 ARG A CA 1
ATOM 690 C C . ARG A 1 80 ? 22.117 -0.632 1.481 1.00 92.31 80 ARG A C 1
ATOM 692 O O . ARG A 1 80 ? 23.200 -0.179 1.123 1.00 92.31 80 ARG A O 1
ATOM 699 N N . THR A 1 81 ? 22.012 -1.759 2.185 1.00 92.69 81 THR A N 1
ATOM 700 C CA . THR A 1 81 ? 23.170 -2.623 2.461 1.00 92.69 81 THR A CA 1
ATOM 701 C C . THR A 1 81 ? 23.487 -3.588 1.320 1.00 92.69 81 THR A C 1
ATOM 703 O O . THR A 1 81 ? 24.573 -4.164 1.314 1.00 92.69 81 THR A O 1
ATOM 706 N N . ILE A 1 82 ? 22.578 -3.741 0.350 1.00 88.12 82 ILE A N 1
ATOM 707 C CA . ILE A 1 82 ? 22.757 -4.625 -0.802 1.00 88.12 82 ILE A CA 1
ATOM 708 C C . ILE A 1 82 ? 23.654 -3.919 -1.834 1.00 88.12 82 ILE A C 1
ATOM 710 O O . ILE A 1 82 ? 23.322 -2.804 -2.249 1.00 88.12 82 ILE A O 1
ATOM 714 N N . PRO A 1 83 ? 24.777 -4.532 -2.252 1.00 85.56 83 PRO A N 1
ATOM 715 C CA . PRO A 1 83 ? 25.642 -3.997 -3.300 1.00 85.56 83 PRO A CA 1
ATOM 716 C C . PRO A 1 83 ? 24.895 -3.730 -4.616 1.00 85.56 83 PRO A C 1
ATOM 718 O O . PRO A 1 83 ? 23.965 -4.449 -4.976 1.00 85.56 83 PRO A O 1
ATOM 721 N N . ASP A 1 84 ? 25.314 -2.704 -5.362 1.00 74.19 84 ASP A N 1
ATOM 722 C CA . ASP A 1 84 ? 24.636 -2.290 -6.601 1.00 74.19 84 ASP A CA 1
ATOM 723 C C . ASP A 1 84 ? 24.650 -3.362 -7.711 1.00 74.19 84 ASP A C 1
ATOM 725 O O . ASP A 1 84 ? 23.753 -3.365 -8.554 1.00 74.19 84 ASP A O 1
ATOM 729 N N . ASP A 1 85 ? 25.619 -4.283 -7.715 1.00 69.38 85 ASP A N 1
ATOM 730 C CA . ASP A 1 85 ? 25.702 -5.393 -8.677 1.00 69.38 85 ASP A CA 1
ATOM 731 C C . ASP A 1 85 ? 24.708 -6.530 -8.380 1.00 69.38 85 ASP A C 1
ATOM 733 O O . ASP A 1 85 ? 24.242 -7.192 -9.306 1.00 69.38 85 ASP A O 1
ATOM 737 N N . GLU A 1 86 ? 24.315 -6.706 -7.118 1.00 62.94 86 GLU A N 1
ATOM 738 C CA . GLU A 1 86 ? 23.265 -7.634 -6.672 1.00 62.94 86 GLU A CA 1
ATOM 739 C C . GLU A 1 86 ? 21.862 -6.995 -6.682 1.00 62.94 86 GLU A C 1
ATOM 741 O O . GLU A 1 86 ? 20.849 -7.685 -6.552 1.00 62.94 86 GLU A O 1
ATOM 746 N N . ARG A 1 87 ? 21.778 -5.671 -6.873 1.00 60.06 87 ARG A N 1
ATOM 747 C CA . ARG A 1 87 ? 20.520 -4.903 -6.888 1.00 60.06 87 ARG A CA 1
ATOM 748 C C . ARG A 1 87 ? 19.729 -5.047 -8.199 1.00 60.06 87 ARG A C 1
ATOM 750 O O . ARG A 1 87 ? 18.564 -4.653 -8.244 1.00 60.06 87 ARG A O 1
ATOM 757 N N . ILE A 1 88 ? 20.335 -5.621 -9.246 1.00 56.22 88 ILE A N 1
ATOM 758 C CA . ILE A 1 88 ? 19.735 -5.856 -10.571 1.00 56.22 88 ILE A CA 1
ATOM 759 C C . ILE A 1 88 ? 19.387 -7.349 -10.703 1.00 56.22 88 ILE A C 1
ATOM 761 O O . ILE A 1 88 ? 20.098 -8.138 -11.321 1.00 56.22 88 ILE A O 1
ATOM 765 N N . GLY A 1 89 ? 18.281 -7.739 -10.080 1.00 49.34 89 GLY A N 1
ATOM 766 C CA . GLY A 1 89 ? 17.679 -9.064 -10.209 1.00 49.34 89 GLY A CA 1
ATOM 767 C C . GLY A 1 89 ? 16.175 -8.958 -10.435 1.00 49.34 8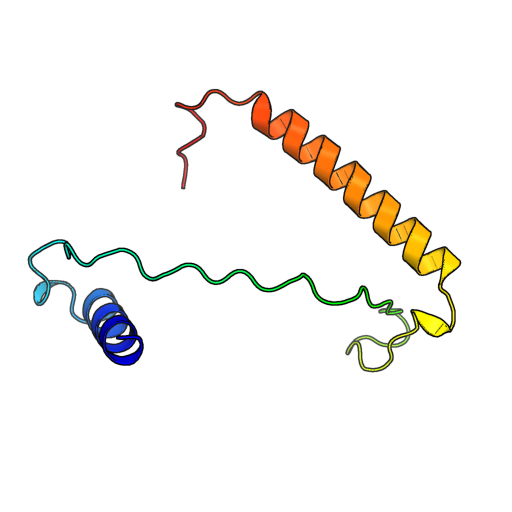9 GLY A C 1
ATOM 768 O O . GLY A 1 89 ? 15.413 -9.553 -9.677 1.00 49.34 89 GLY A O 1
ATOM 769 N N . VAL A 1 90 ? 15.758 -8.154 -11.420 1.00 39.03 90 VAL A N 1
ATOM 770 C CA . VAL A 1 90 ? 14.395 -8.118 -11.981 1.00 39.03 90 VAL A CA 1
ATOM 771 C C . VAL A 1 90 ? 14.495 -7.941 -13.487 1.00 39.03 90 VAL A C 1
ATOM 773 O O . VAL A 1 90 ? 15.237 -7.025 -13.906 1.00 39.03 90 VAL A O 1
#

Sequence (90 aa):
MADEYVLMDILYKYEPEKVPRIFDWPEPERVIDDPPRPELYNIADDPLEEHDLWHEHPQRGAKLLNDLENWFDEVERERRTIPDDERIGV

pLDDT: mean 88.47, std 12.05, range [39.03, 98.25]

Radius of gyration: 21.36 Å; chains: 1; bounding box: 42×24×53 Å